Protein AF-A0A6B3N8Z5-F1 (afdb_monomer_lite)

InterPro domains:
  IPR060376 Antitoxin RelB2-4-like, C-terminal domain [PF27535] (78-101)

Radius of gyration: 24.98 Å; chains: 1; bounding box: 51×47×57 Å

Structure (mmCIF, N/CA/C/O backbone):
data_AF-A0A6B3N8Z5-F1
#
_entry.id   AF-A0A6B3N8Z5-F1
#
loop_
_atom_site.group_PDB
_atom_site.id
_atom_site.type_symbol
_atom_site.label_atom_id
_atom_site.label_alt_id
_atom_site.label_comp_id
_atom_site.label_asym_id
_atom_site.label_entity_id
_atom_site.label_seq_id
_atom_site.pdbx_PDB_ins_code
_atom_site.Cartn_x
_atom_site.Cartn_y
_atom_site.Cartn_z
_atom_site.occupancy
_atom_site.B_iso_or_equiv
_atom_site.auth_seq_id
_atom_site.auth_comp_id
_atom_site.auth_asym_id
_atom_site.auth_atom_id
_atom_site.pdbx_PDB_model_num
ATOM 1 N N . MET A 1 1 ? 32.336 -27.877 26.307 1.00 37.00 1 MET A N 1
ATOM 2 C CA . MET A 1 1 ? 32.813 -26.731 25.509 1.00 37.00 1 MET A CA 1
ATOM 3 C C . MET A 1 1 ? 32.150 -25.500 26.108 1.00 37.00 1 MET A C 1
ATOM 5 O O . MET A 1 1 ? 30.987 -25.251 25.833 1.00 37.00 1 MET A O 1
ATOM 9 N N . LEU A 1 2 ? 32.807 -24.879 27.088 1.00 40.06 2 LEU A N 1
ATOM 10 C CA . LEU A 1 2 ? 32.274 -23.735 27.831 1.00 40.06 2 LEU A CA 1
ATOM 11 C C . LEU A 1 2 ? 32.731 -22.469 27.107 1.00 40.06 2 LEU A C 1
ATOM 13 O O . LEU A 1 2 ? 33.928 -22.307 26.881 1.00 40.06 2 LEU A O 1
ATOM 17 N N . LEU A 1 3 ? 31.785 -21.619 26.710 1.00 45.34 3 LEU A N 1
ATOM 18 C CA . LEU A 1 3 ? 32.080 -20.299 26.161 1.00 45.34 3 LEU A CA 1
ATOM 19 C C . LEU A 1 3 ? 32.700 -19.460 27.282 1.00 45.34 3 LEU A C 1
ATOM 21 O O . LEU A 1 3 ? 32.009 -19.007 28.192 1.00 45.34 3 LEU A O 1
ATOM 25 N N . GLN A 1 4 ? 34.022 -19.326 27.238 1.00 47.44 4 GLN A N 1
ATOM 26 C CA . GLN A 1 4 ? 34.768 -18.370 28.040 1.00 47.44 4 GLN A CA 1
ATOM 27 C C . GLN A 1 4 ? 34.396 -16.983 27.518 1.00 47.44 4 GLN A C 1
ATOM 29 O O . GLN A 1 4 ? 34.830 -16.577 26.442 1.00 47.44 4 GLN A O 1
ATOM 34 N N . TRP A 1 5 ? 33.550 -16.275 28.256 1.00 52.81 5 TRP A N 1
ATOM 35 C CA . TRP A 1 5 ? 33.441 -14.836 28.095 1.00 52.81 5 TRP A CA 1
ATOM 36 C C . TRP A 1 5 ? 34.785 -14.276 28.549 1.00 52.81 5 TRP A C 1
ATOM 38 O O . TRP A 1 5 ? 35.119 -14.335 29.730 1.00 52.81 5 TRP A O 1
ATOM 48 N N . SER A 1 6 ? 35.616 -13.847 27.602 1.00 48.88 6 SER A N 1
ATOM 49 C CA . SER A 1 6 ? 36.833 -13.120 27.925 1.00 48.88 6 SER A CA 1
ATOM 50 C C . SER A 1 6 ? 36.418 -11.781 28.523 1.00 48.88 6 SER A C 1
ATOM 52 O O . SER A 1 6 ? 36.024 -10.865 27.800 1.00 48.88 6 SER A O 1
ATOM 54 N N . GLU A 1 7 ? 36.484 -11.682 29.848 1.00 55.12 7 GLU A N 1
ATOM 55 C CA . GLU A 1 7 ? 36.566 -10.416 30.569 1.00 55.12 7 GLU A CA 1
ATOM 56 C C . GLU A 1 7 ? 37.862 -9.711 30.158 1.00 55.12 7 GLU A C 1
ATOM 58 O O . GLU A 1 7 ? 38.890 -9.784 30.822 1.00 55.12 7 GLU A O 1
ATOM 63 N N . THR A 1 8 ? 37.827 -9.043 29.013 1.00 57.53 8 THR A N 1
ATOM 64 C CA . THR A 1 8 ? 38.785 -7.994 28.672 1.00 57.53 8 THR A CA 1
ATOM 65 C C . THR A 1 8 ? 37.985 -6.790 28.221 1.00 57.53 8 THR A C 1
ATOM 67 O O . THR A 1 8 ? 38.001 -6.402 27.055 1.00 57.53 8 THR A O 1
ATOM 70 N N . SER A 1 9 ? 37.225 -6.224 29.152 1.00 54.16 9 SER A N 1
ATOM 71 C CA . SER A 1 9 ? 36.897 -4.814 29.054 1.00 54.16 9 SER A CA 1
ATOM 72 C C . SER A 1 9 ? 37.822 -4.120 30.034 1.00 54.16 9 SER A C 1
ATOM 74 O O . SER A 1 9 ? 37.556 -4.110 31.234 1.00 54.16 9 SER A O 1
ATOM 76 N N . ASP A 1 10 ? 38.923 -3.572 29.525 1.00 60.22 10 ASP A N 1
ATOM 77 C CA . ASP A 1 10 ? 39.651 -2.521 30.225 1.00 60.22 10 ASP A CA 1
ATOM 78 C C . ASP A 1 10 ? 38.665 -1.366 30.409 1.00 60.22 10 ASP A C 1
ATOM 80 O O . ASP A 1 10 ? 38.495 -0.508 29.540 1.00 60.22 10 ASP A O 1
ATOM 84 N N . PHE A 1 11 ? 37.924 -1.395 31.515 1.00 56.75 11 PHE A N 1
ATOM 85 C CA . PHE A 1 11 ? 36.980 -0.354 31.886 1.00 56.75 11 PHE A CA 1
ATOM 86 C C . PHE A 1 11 ? 37.800 0.838 32.380 1.00 56.75 11 PHE A C 1
ATOM 88 O O . PHE A 1 11 ? 37.941 1.097 33.572 1.00 56.75 11 PHE A O 1
ATOM 95 N N . SER A 1 12 ? 38.427 1.533 31.434 1.00 64.88 12 SER A N 1
ATOM 96 C CA . SER A 1 12 ? 39.031 2.827 31.695 1.00 64.88 12 SER A CA 1
ATOM 97 C C . SER A 1 12 ? 37.895 3.792 32.043 1.00 64.88 12 SER A C 1
ATOM 99 O O . SER A 1 12 ? 36.977 3.936 31.231 1.00 64.88 12 SER A O 1
ATOM 101 N N . PRO A 1 13 ? 37.931 4.476 33.201 1.00 61.62 13 PRO A N 1
ATOM 102 C CA . PRO A 1 13 ? 36.936 5.490 33.555 1.00 61.62 13 PRO A CA 1
ATOM 103 C C . PRO A 1 13 ? 36.755 6.533 32.444 1.00 61.62 13 PRO A C 1
ATOM 105 O O . PRO A 1 13 ? 35.648 6.962 32.159 1.00 61.62 13 PRO A O 1
ATOM 108 N N . VAL A 1 14 ? 37.835 6.826 31.714 1.00 67.44 14 VAL A N 1
ATOM 109 C CA . VAL A 1 14 ? 37.840 7.734 30.561 1.00 67.44 14 VAL A CA 1
ATOM 110 C C . VAL A 1 14 ? 37.062 7.169 29.363 1.00 67.44 14 VAL A C 1
ATOM 112 O O . VAL A 1 14 ? 36.420 7.921 28.634 1.00 67.44 14 VAL A O 1
ATOM 115 N N . ALA A 1 15 ? 37.103 5.852 29.139 1.00 75.81 15 ALA A N 1
ATOM 116 C CA . ALA A 1 15 ? 36.328 5.202 28.081 1.00 75.81 15 ALA A CA 1
ATOM 117 C C . ALA A 1 15 ? 34.831 5.165 28.423 1.00 75.81 15 ALA A C 1
ATOM 119 O O . ALA A 1 15 ? 34.001 5.337 27.531 1.00 75.81 15 ALA A O 1
ATOM 120 N N . LEU A 1 16 ? 34.497 5.002 29.708 1.00 75.44 16 LEU A N 1
ATOM 121 C CA . LEU A 1 16 ? 33.123 5.105 30.192 1.00 75.44 16 LEU A CA 1
ATOM 122 C C . LEU A 1 16 ? 32.589 6.534 30.049 1.00 75.44 16 LEU A C 1
ATOM 124 O O . LEU A 1 16 ? 31.512 6.714 29.493 1.00 75.44 16 LEU A O 1
ATOM 128 N N . ASP A 1 17 ? 33.355 7.540 30.474 1.00 83.81 17 ASP A N 1
ATOM 129 C CA . ASP A 1 17 ? 32.963 8.947 30.351 1.00 83.81 17 ASP A CA 1
ATOM 130 C C . ASP A 1 17 ? 32.751 9.341 28.884 1.00 83.81 17 ASP A C 1
ATOM 132 O O . ASP A 1 17 ? 31.757 9.980 28.543 1.00 83.81 17 ASP A O 1
ATOM 136 N N . LYS A 1 18 ? 33.630 8.886 27.981 1.00 83.81 18 LYS A N 1
ATOM 137 C CA . LYS A 1 18 ? 33.469 9.094 26.536 1.00 83.81 18 LYS A CA 1
ATOM 138 C C . LYS A 1 18 ? 32.190 8.446 26.001 1.00 83.81 18 LYS A C 1
ATOM 140 O O . LYS A 1 18 ? 31.455 9.093 25.262 1.00 83.81 18 LYS A O 1
ATOM 145 N N . ALA A 1 19 ? 31.905 7.206 26.395 1.00 83.56 19 ALA A N 1
ATOM 146 C CA . ALA A 1 19 ? 30.697 6.497 25.975 1.00 83.56 19 ALA A CA 1
ATOM 147 C C . ALA A 1 19 ? 29.413 7.146 26.523 1.00 83.56 19 ALA A C 1
ATOM 149 O O . ALA A 1 19 ? 28.391 7.168 25.838 1.00 83.56 19 ALA A O 1
ATOM 150 N N . LEU A 1 20 ? 29.457 7.698 27.739 1.00 89.38 20 LEU A N 1
ATOM 151 C CA . LEU A 1 20 ? 28.340 8.439 28.327 1.00 89.38 20 LEU A CA 1
ATOM 152 C C . LEU A 1 20 ? 28.071 9.737 27.563 1.00 89.38 20 LEU A C 1
ATOM 154 O O . LEU A 1 20 ? 26.924 9.984 27.201 1.00 89.38 20 LEU A O 1
ATOM 158 N N . VAL A 1 21 ? 29.116 10.499 27.229 1.00 91.88 21 VAL A N 1
ATOM 159 C CA . VAL A 1 21 ? 28.991 11.716 26.410 1.00 91.88 21 VAL A CA 1
ATOM 160 C C . VAL A 1 21 ? 28.450 11.397 25.014 1.00 91.88 21 VAL A C 1
ATOM 162 O O . VAL A 1 21 ? 27.558 12.086 24.524 1.00 91.88 21 VAL A O 1
ATOM 165 N N . GLU A 1 22 ? 28.939 10.333 24.373 1.00 92.12 22 GLU A N 1
ATOM 166 C CA . GLU A 1 22 ? 28.441 9.888 23.064 1.00 92.12 22 GLU A CA 1
ATOM 167 C C . GLU A 1 22 ? 26.964 9.467 23.133 1.00 92.12 22 GLU A C 1
ATOM 169 O O . GLU A 1 22 ? 26.175 9.806 22.249 1.00 92.12 22 GLU A O 1
ATOM 174 N N . ARG A 1 23 ? 26.556 8.781 24.208 1.00 91.31 23 ARG A N 1
ATOM 175 C CA . ARG A 1 23 ? 25.156 8.406 24.439 1.00 91.31 23 ARG A CA 1
ATOM 176 C C . ARG A 1 23 ? 24.268 9.626 24.672 1.00 91.31 23 ARG A C 1
ATOM 178 O O . ARG A 1 23 ? 23.174 9.671 24.121 1.00 91.31 23 ARG A O 1
ATOM 185 N N . GLU A 1 24 ? 24.709 10.595 25.467 1.00 94.50 24 GLU A N 1
ATOM 186 C CA . GLU A 1 24 ? 23.961 11.836 25.709 1.00 94.50 24 GLU A CA 1
ATOM 187 C C . GLU A 1 24 ? 23.758 12.629 24.415 1.00 94.50 24 GLU A C 1
ATOM 189 O O . GLU A 1 24 ? 22.656 13.103 24.144 1.00 94.50 24 GLU A O 1
ATOM 194 N N . GLN A 1 25 ? 24.786 12.703 23.568 1.00 92.94 25 GLN A N 1
ATOM 195 C CA . GLN A 1 25 ? 24.684 13.323 22.246 1.00 92.94 25 GLN A CA 1
ATOM 196 C C . GLN A 1 25 ? 23.708 12.573 21.334 1.00 92.94 25 GLN A C 1
ATOM 198 O O . GLN A 1 25 ? 22.923 13.210 20.637 1.00 92.94 25 GLN A O 1
ATOM 203 N N . ALA A 1 26 ? 23.719 11.238 21.358 1.00 91.38 26 ALA A N 1
ATOM 204 C CA . ALA A 1 26 ? 22.789 10.428 20.578 1.00 91.38 26 ALA A CA 1
ATOM 205 C C . ALA A 1 26 ? 21.333 10.587 21.048 1.00 91.38 26 ALA A C 1
ATOM 207 O O . ALA A 1 26 ? 20.434 10.665 20.215 1.00 91.38 26 ALA A O 1
ATOM 208 N N . ILE A 1 27 ? 21.101 10.672 22.364 1.00 92.94 27 ILE A N 1
ATOM 209 C CA . ILE A 1 27 ? 19.772 10.936 22.935 1.00 92.94 27 ILE A CA 1
ATOM 210 C C . ILE A 1 27 ? 19.285 12.312 22.490 1.00 92.94 27 ILE A C 1
ATOM 212 O O . ILE A 1 27 ? 18.191 12.421 21.947 1.00 92.94 27 ILE A O 1
ATOM 216 N N . LYS A 1 28 ? 20.129 13.338 22.628 1.00 93.88 28 LYS A N 1
ATOM 217 C CA . LYS A 1 28 ? 19.783 14.697 22.214 1.00 93.88 28 LYS A CA 1
ATOM 218 C C . LYS A 1 28 ? 19.475 14.787 20.716 1.00 93.88 28 LYS A C 1
ATOM 220 O O . LYS A 1 28 ? 18.492 15.403 20.327 1.00 93.88 28 LYS A O 1
ATOM 225 N N . ALA A 1 29 ? 20.279 14.137 19.876 1.00 90.75 29 ALA A N 1
ATOM 226 C CA . ALA A 1 29 ? 20.026 14.083 18.439 1.00 90.75 29 ALA A CA 1
ATOM 227 C C . ALA A 1 29 ? 18.700 13.374 18.113 1.00 90.75 29 ALA A C 1
ATOM 229 O O . ALA A 1 29 ? 18.008 13.764 17.179 1.00 90.75 29 ALA A O 1
ATOM 230 N N . HIS A 1 30 ? 18.329 12.344 18.877 1.00 87.38 30 HIS A N 1
ATOM 231 C CA . HIS A 1 30 ? 17.048 11.662 18.711 1.00 87.38 30 HIS A CA 1
ATOM 232 C C . HIS A 1 30 ? 15.861 12.550 19.108 1.00 87.38 30 HIS A C 1
ATOM 234 O O . HIS A 1 30 ? 14.876 12.590 18.378 1.00 87.38 30 HIS A O 1
ATOM 240 N N . GLU A 1 31 ? 15.968 13.289 20.214 1.00 89.44 31 GLU A N 1
ATOM 241 C CA . GLU A 1 31 ? 14.952 14.261 20.644 1.00 89.44 31 GLU A CA 1
ATOM 242 C C . GLU A 1 31 ? 14.759 15.370 19.598 1.00 89.44 31 GLU A C 1
ATOM 244 O O . GLU A 1 31 ? 13.631 15.628 19.189 1.00 89.44 31 GLU A O 1
ATOM 249 N N . GLU A 1 32 ? 15.847 15.937 19.065 1.00 86.88 32 GLU A N 1
ATOM 250 C CA . GLU A 1 32 ? 15.789 16.939 17.986 1.00 86.88 32 GLU A CA 1
ATOM 251 C C . GLU A 1 32 ? 15.135 16.383 16.702 1.00 86.88 32 GLU A C 1
ATOM 253 O O . GLU A 1 32 ? 14.415 17.098 16.001 1.00 86.88 32 GLU A O 1
ATOM 258 N N . ILE A 1 33 ? 15.341 15.097 16.390 1.00 83.94 33 ILE A N 1
ATOM 259 C CA . ILE A 1 33 ? 14.655 14.425 15.275 1.00 83.94 33 ILE A CA 1
ATOM 260 C C . ILE A 1 33 ? 13.155 14.292 15.556 1.00 83.94 33 ILE A C 1
ATOM 262 O O . ILE A 1 33 ? 12.360 14.550 14.655 1.00 83.94 33 ILE A O 1
ATOM 266 N N . LEU A 1 34 ? 12.756 13.904 16.769 1.00 80.44 34 LEU A N 1
ATOM 267 C CA . LEU A 1 34 ? 11.344 13.761 17.133 1.00 80.44 34 LEU A CA 1
ATOM 268 C C . LEU A 1 34 ? 10.610 15.108 17.086 1.00 80.44 34 LEU A C 1
ATOM 270 O O . LEU A 1 34 ? 9.561 15.193 16.458 1.00 80.44 34 LEU A O 1
ATOM 274 N N . GLU A 1 35 ? 11.195 16.173 17.634 1.00 78.06 35 GLU A N 1
ATOM 275 C CA . GLU A 1 35 ? 10.620 17.528 17.565 1.00 78.06 35 GLU A CA 1
ATOM 276 C C . GLU A 1 35 ? 10.520 18.044 16.116 1.00 78.06 35 GLU A C 1
ATOM 278 O O . GLU A 1 35 ? 9.555 18.712 15.729 1.00 78.06 35 GLU A O 1
ATOM 283 N N . SER A 1 36 ? 11.497 17.707 15.270 1.00 69.88 36 SER A N 1
ATOM 284 C CA . SER A 1 36 ? 11.447 17.996 13.833 1.00 69.88 36 SER A CA 1
ATOM 285 C C . SER A 1 36 ? 10.328 17.218 13.131 1.00 69.88 36 SER A C 1
ATOM 287 O O . SER A 1 36 ? 9.623 17.783 12.304 1.00 69.88 36 SER A O 1
ATOM 289 N N . LEU A 1 37 ? 10.104 15.949 13.480 1.00 65.25 37 LEU A N 1
ATOM 290 C CA . LEU A 1 37 ? 9.016 15.134 12.923 1.00 65.25 37 LEU A CA 1
ATOM 291 C C . LEU A 1 37 ? 7.628 15.588 13.394 1.00 65.25 37 LEU A C 1
ATOM 293 O O . LEU A 1 37 ? 6.663 15.440 12.651 1.00 65.25 37 LEU A O 1
ATOM 297 N N . GLU A 1 38 ? 7.522 16.144 14.601 1.00 63.50 38 GLU A N 1
ATOM 298 C CA . GLU A 1 38 ? 6.284 16.741 15.117 1.00 63.50 38 GLU A CA 1
ATOM 299 C C . GLU A 1 38 ? 5.978 18.110 14.485 1.00 63.50 38 GLU A C 1
ATOM 301 O O . GLU A 1 38 ? 4.815 18.511 14.409 1.00 63.50 38 GLU A O 1
ATOM 306 N N . SER A 1 39 ? 7.009 18.835 14.032 1.00 57.44 39 SER A N 1
ATOM 307 C CA . SER A 1 39 ? 6.883 20.161 13.405 1.00 57.44 39 SER A CA 1
ATOM 308 C C . SER A 1 39 ? 6.877 20.141 11.873 1.00 57.44 39 SER A C 1
ATOM 310 O O . SER A 1 39 ? 6.361 21.075 11.253 1.00 57.44 39 SER A O 1
ATOM 312 N N . GLN A 1 40 ? 7.404 19.087 11.247 1.00 55.28 40 GLN A N 1
ATOM 313 C CA . GLN A 1 40 ? 7.075 18.726 9.872 1.00 55.28 40 GLN A CA 1
ATOM 314 C C . GLN A 1 40 ? 5.590 18.374 9.840 1.00 55.28 40 GLN A C 1
ATOM 316 O O . GLN A 1 40 ? 5.124 17.650 10.712 1.00 55.28 40 GLN A O 1
ATOM 321 N N . GLU A 1 41 ? 4.843 18.929 8.877 1.00 55.09 41 GLU A N 1
ATOM 322 C CA . GLU A 1 41 ? 3.424 18.627 8.659 1.00 55.09 41 GLU A CA 1
ATOM 323 C C . GLU A 1 41 ? 3.155 17.151 8.961 1.00 55.09 41 GLU A C 1
ATOM 325 O O . GLU A 1 41 ? 3.704 16.284 8.278 1.00 55.09 41 GLU A O 1
ATOM 330 N N . ALA A 1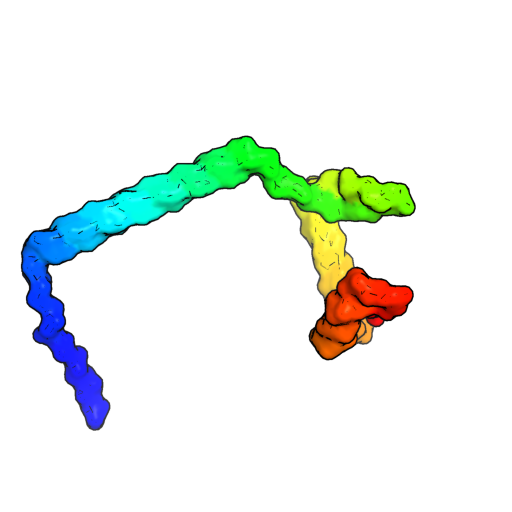 42 ? 2.393 16.894 10.034 1.00 59.19 42 ALA A N 1
ATOM 331 C CA . ALA A 1 42 ? 2.081 15.556 10.518 1.00 59.19 42 ALA A CA 1
ATOM 332 C C . ALA A 1 42 ? 1.842 14.643 9.321 1.00 59.19 42 ALA A C 1
ATOM 334 O O . ALA A 1 42 ? 1.010 15.000 8.487 1.00 59.19 42 ALA A O 1
ATOM 335 N N . LEU A 1 43 ? 2.598 13.541 9.208 1.00 58.03 43 LEU A N 1
ATOM 336 C CA . LEU A 1 43 ? 2.496 12.593 8.096 1.00 58.03 43 LEU A CA 1
ATOM 337 C C . LEU A 1 43 ? 1.014 12.365 7.771 1.00 58.03 43 LEU A C 1
ATOM 339 O O . LEU A 1 43 ? 0.309 11.684 8.515 1.00 58.03 43 LEU A O 1
ATOM 343 N N . GLN A 1 44 ? 0.524 13.010 6.708 1.00 66.19 44 GLN A N 1
ATOM 344 C CA . GLN A 1 44 ? -0.885 12.936 6.358 1.00 66.19 44 GLN A CA 1
ATOM 345 C C . GLN A 1 44 ? -1.088 11.598 5.673 1.00 66.19 44 GLN A C 1
ATOM 347 O O . GLN A 1 44 ? -0.572 11.356 4.583 1.00 66.19 44 GLN A O 1
ATOM 352 N N . TYR A 1 45 ? -1.820 10.717 6.339 1.00 74.38 45 TYR A N 1
ATOM 353 C CA . TYR A 1 45 ? -2.324 9.494 5.739 1.00 74.38 45 TYR A CA 1
ATOM 354 C C . TYR A 1 45 ? -3.596 9.820 4.969 1.00 74.38 45 TYR A C 1
ATOM 356 O O . TYR A 1 45 ? -4.339 10.724 5.343 1.00 74.38 45 TYR A O 1
ATOM 364 N N . GLY A 1 46 ? -3.836 9.118 3.869 1.00 85.38 46 GLY A N 1
ATOM 365 C CA . GLY A 1 46 ? -4.906 9.482 2.959 1.00 85.38 46 GLY A CA 1
ATOM 366 C C . GLY A 1 46 ? -5.008 8.556 1.763 1.00 85.38 46 GLY A C 1
ATOM 367 O O . GLY A 1 46 ? -4.235 7.606 1.621 1.00 85.38 46 GLY A O 1
ATOM 368 N N . GLU A 1 47 ? -5.961 8.849 0.891 1.00 88.50 47 GLU A N 1
ATOM 369 C CA . GLU A 1 47 ? -6.181 8.115 -0.350 1.00 88.50 47 GLU A CA 1
ATOM 370 C C . GLU A 1 47 ? -6.256 9.045 -1.557 1.00 88.50 47 GLU A C 1
ATOM 372 O O . GLU A 1 47 ? -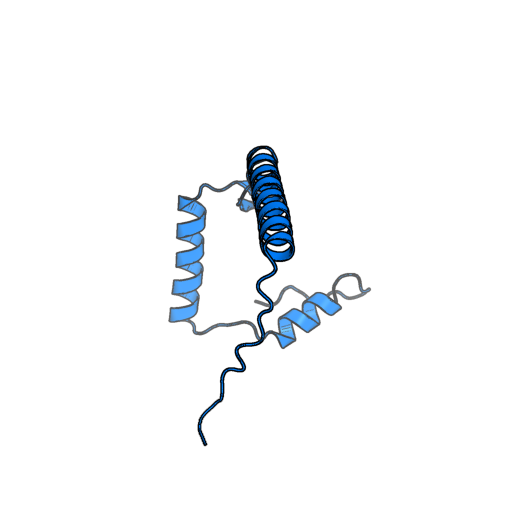6.512 10.241 -1.432 1.00 88.50 47 GLU A O 1
ATOM 377 N N . PHE A 1 48 ? -6.039 8.494 -2.749 1.00 86.62 48 PHE A N 1
ATOM 378 C CA . PHE A 1 48 ? -6.302 9.222 -3.981 1.00 86.62 48 PHE A CA 1
ATOM 379 C C . PHE A 1 48 ? -7.777 9.091 -4.344 1.00 86.62 48 PHE A C 1
ATOM 381 O O . PHE A 1 48 ? -8.295 7.981 -4.453 1.00 86.62 48 PHE A O 1
ATOM 388 N N . ASN A 1 49 ? -8.447 10.222 -4.555 1.00 88.25 49 ASN A N 1
ATOM 389 C CA . ASN A 1 49 ? -9.796 10.218 -5.113 1.00 88.25 49 ASN A CA 1
ATOM 390 C C . ASN A 1 49 ? -9.785 9.932 -6.626 1.00 88.25 49 ASN A C 1
ATOM 392 O O . ASN A 1 49 ? -8.728 9.852 -7.252 1.00 88.25 49 ASN A O 1
ATOM 396 N N . ASP A 1 50 ? -10.970 9.852 -7.235 1.00 90.44 50 ASP A N 1
ATOM 397 C CA . ASP A 1 50 ? -11.138 9.595 -8.677 1.00 90.44 50 ASP A CA 1
ATOM 398 C C . ASP A 1 50 ? -10.424 10.620 -9.578 1.00 90.44 50 ASP A C 1
ATOM 400 O O . ASP A 1 50 ? -10.083 10.332 -10.723 1.00 90.44 50 ASP A O 1
ATOM 404 N N . ASN A 1 51 ? -10.166 11.818 -9.051 1.00 92.75 51 ASN A N 1
ATOM 405 C CA . ASN A 1 51 ? -9.441 12.888 -9.733 1.00 92.75 51 ASN A CA 1
ATOM 406 C C . ASN A 1 51 ? -7.930 12.870 -9.423 1.00 92.75 51 ASN A C 1
ATOM 408 O O . ASN A 1 51 ? -7.248 13.856 -9.700 1.00 92.75 51 ASN A O 1
ATOM 412 N N . LEU A 1 52 ? -7.418 11.789 -8.824 1.00 84.88 52 LEU A N 1
ATOM 413 C CA . LEU A 1 52 ? -6.024 11.596 -8.406 1.00 84.88 52 LEU A CA 1
ATOM 414 C C . LEU A 1 52 ? -5.510 12.654 -7.421 1.00 84.88 52 LEU A C 1
ATOM 416 O O . LEU A 1 52 ? -4.305 12.879 -7.313 1.00 84.88 52 LEU A O 1
ATOM 420 N N . ASN A 1 53 ? -6.410 13.295 -6.675 1.00 88.44 53 ASN A N 1
ATOM 421 C CA . ASN A 1 53 ? -6.012 14.187 -5.595 1.00 88.44 53 ASN A CA 1
ATOM 422 C C . ASN A 1 53 ? -5.875 13.388 -4.311 1.00 88.44 53 ASN A C 1
ATOM 424 O O . ASN A 1 53 ? -6.742 12.573 -3.995 1.00 88.44 53 ASN A O 1
ATOM 428 N N . PHE A 1 54 ? -4.808 13.667 -3.570 1.00 86.88 54 PHE A N 1
ATOM 429 C CA . PHE A 1 54 ? -4.625 13.119 -2.240 1.00 86.88 54 PHE A CA 1
ATOM 430 C C . PHE A 1 54 ? -5.645 13.738 -1.279 1.00 86.88 54 PHE A C 1
ATOM 432 O O . PHE A 1 54 ? -5.737 14.962 -1.164 1.00 86.88 54 PHE A O 1
ATOM 439 N N . VAL A 1 55 ? -6.423 12.890 -0.616 1.00 91.00 55 VAL A N 1
ATOM 440 C CA . VAL A 1 55 ? -7.427 13.259 0.380 1.00 91.00 55 VAL A CA 1
ATOM 441 C C . VAL A 1 55 ? -6.984 12.669 1.714 1.00 91.00 55 VAL A C 1
ATOM 443 O O . VAL A 1 55 ? -6.892 11.445 1.815 1.00 91.00 55 VAL A O 1
ATOM 446 N N . PRO A 1 56 ? -6.691 13.502 2.728 1.00 89.81 56 PRO A N 1
ATOM 447 C CA . PRO A 1 56 ? -6.303 13.003 4.034 1.00 89.81 56 PRO A CA 1
ATOM 448 C C . PRO A 1 56 ? -7.462 12.240 4.681 1.00 89.81 56 PRO A C 1
ATOM 450 O O . PRO A 1 56 ? -8.625 12.616 4.535 1.00 89.81 56 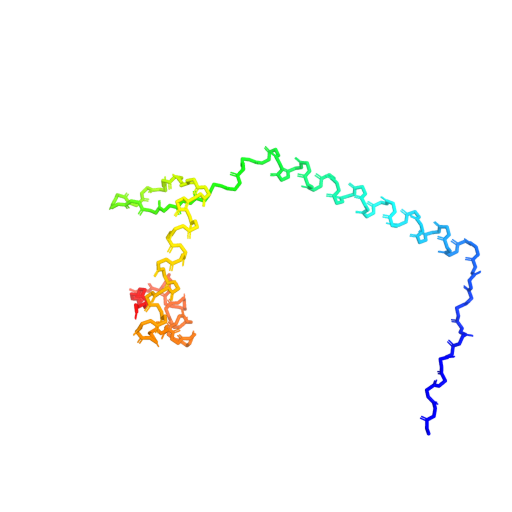PRO A O 1
ATOM 453 N N . LEU A 1 57 ? -7.120 11.181 5.403 1.00 89.19 57 LEU A N 1
ATOM 454 C CA . LEU A 1 57 ? -8.033 10.339 6.165 1.00 89.19 57 LEU A CA 1
ATOM 455 C C . LEU A 1 57 ? -7.708 10.453 7.653 1.00 89.19 57 LEU A C 1
ATOM 457 O O . LEU A 1 57 ? -6.555 10.684 8.032 1.00 89.19 57 LEU A O 1
ATOM 461 N N . THR A 1 58 ? -8.713 10.262 8.505 1.00 88.75 58 THR A N 1
ATOM 462 C CA . THR A 1 58 ? -8.467 10.122 9.944 1.00 88.75 58 THR A CA 1
ATOM 463 C C . THR A 1 58 ? -7.793 8.785 10.252 1.00 8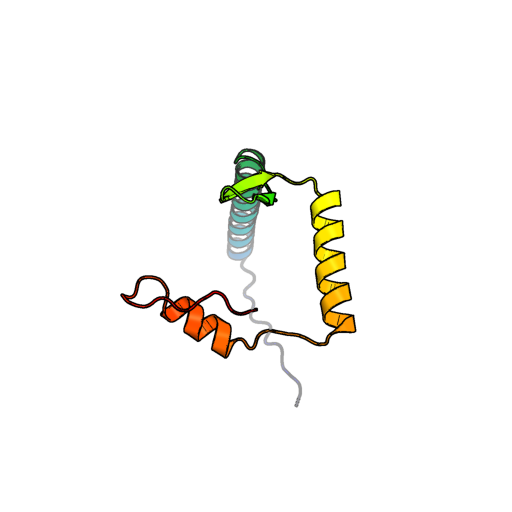8.75 58 THR A C 1
ATOM 465 O O . THR A 1 58 ? -7.788 7.850 9.445 1.00 88.75 58 THR A O 1
ATOM 468 N N . GLU A 1 59 ? -7.226 8.672 11.452 1.00 86.62 59 GLU A N 1
ATOM 469 C CA . GLU A 1 59 ? -6.631 7.421 11.920 1.00 86.62 59 GLU A CA 1
ATOM 470 C C . GLU A 1 59 ? -7.662 6.279 11.944 1.00 86.62 59 GLU A C 1
ATOM 472 O O . GLU A 1 59 ? -7.367 5.159 11.519 1.00 86.62 59 GLU A O 1
ATOM 477 N N . GLU A 1 60 ? -8.901 6.563 12.355 1.00 90.88 60 GLU A N 1
ATOM 478 C CA . GLU A 1 60 ? -9.990 5.585 12.366 1.00 90.88 60 GLU A CA 1
ATOM 479 C C . GLU A 1 60 ? -10.357 5.113 10.956 1.00 90.88 60 GLU A C 1
ATOM 481 O O . GLU A 1 60 ? -10.565 3.915 10.745 1.00 90.88 60 GLU A O 1
ATOM 486 N N . GLU A 1 61 ? -10.414 6.023 9.983 1.00 91.06 61 GLU A N 1
ATOM 487 C CA . GLU A 1 61 ? -10.707 5.693 8.583 1.00 91.06 61 GLU A CA 1
ATOM 488 C C . GLU A 1 61 ? -9.596 4.827 7.972 1.00 91.06 61 GLU A C 1
ATOM 490 O O . GLU A 1 61 ? -9.872 3.816 7.315 1.00 91.06 61 GLU A O 1
ATOM 495 N N . MET A 1 62 ? -8.334 5.159 8.254 1.00 89.62 62 MET A N 1
ATOM 496 C CA . MET A 1 62 ? -7.174 4.356 7.858 1.00 89.62 62 MET A CA 1
ATOM 497 C C . MET A 1 62 ? -7.199 2.956 8.478 1.00 89.62 62 MET A C 1
ATOM 499 O O . MET A 1 62 ? -6.950 1.960 7.786 1.00 89.62 62 MET A O 1
ATOM 503 N N . ALA A 1 63 ? -7.527 2.856 9.768 1.00 90.88 63 ALA A N 1
ATOM 504 C CA . ALA A 1 63 ? -7.637 1.581 10.466 1.00 90.88 63 ALA A CA 1
ATOM 505 C C . ALA A 1 63 ? -8.756 0.713 9.871 1.00 90.88 63 ALA A C 1
ATOM 507 O O . ALA A 1 63 ? -8.554 -0.480 9.626 1.00 90.88 63 ALA A O 1
ATOM 508 N N . GLN A 1 64 ? -9.917 1.302 9.578 1.00 94.31 64 GLN A N 1
ATOM 509 C CA . GLN A 1 64 ? -11.034 0.588 8.958 1.00 94.31 64 GLN A CA 1
ATOM 510 C C . GLN A 1 64 ? -10.671 0.041 7.575 1.00 94.31 64 GLN A C 1
ATOM 512 O O . GLN A 1 64 ? -10.861 -1.155 7.338 1.00 94.31 64 GLN A O 1
ATOM 517 N N . LYS A 1 65 ? -10.075 0.863 6.702 1.00 89.44 65 LYS A N 1
ATOM 518 C CA . LYS A 1 65 ? -9.627 0.427 5.368 1.00 89.44 65 LYS A CA 1
ATOM 519 C C . LYS A 1 65 ? -8.574 -0.677 5.450 1.00 89.44 65 LYS A C 1
ATOM 521 O O . LYS A 1 65 ? -8.660 -1.672 4.733 1.00 89.44 65 LYS A O 1
ATOM 526 N N . SER A 1 66 ? -7.619 -0.554 6.370 1.00 90.00 66 SER A N 1
ATOM 527 C CA . SER A 1 66 ? -6.594 -1.584 6.587 1.00 90.00 66 SER A CA 1
ATOM 528 C C . SER A 1 66 ? -7.216 -2.925 6.988 1.00 90.00 66 SER A C 1
ATOM 530 O O . SER A 1 66 ? -6.855 -3.973 6.450 1.00 90.00 66 SER A O 1
ATOM 532 N N . LEU A 1 67 ? -8.208 -2.903 7.883 1.00 95.19 67 LEU A N 1
ATOM 533 C CA . LEU A 1 67 ? -8.935 -4.107 8.288 1.00 95.19 67 LEU A CA 1
ATOM 534 C C . LEU A 1 67 ? -9.761 -4.713 7.148 1.00 95.19 67 LEU A C 1
ATOM 536 O O . LEU A 1 67 ? -9.899 -5.934 7.088 1.00 95.19 67 LEU A O 1
ATOM 540 N N . GLU A 1 68 ? -10.322 -3.900 6.254 1.00 92.19 68 GLU A N 1
ATOM 541 C CA . GLU A 1 68 ? -11.035 -4.395 5.071 1.00 92.19 68 GLU A CA 1
ATOM 542 C C . GLU A 1 68 ? -10.105 -5.131 4.108 1.00 92.19 68 GLU A C 1
ATOM 544 O O . GLU A 1 68 ? -10.455 -6.219 3.644 1.00 92.19 68 GLU A O 1
ATOM 549 N N . VAL A 1 69 ? -8.907 -4.595 3.863 1.00 89.12 69 VAL A N 1
ATOM 550 C CA . VAL A 1 69 ? -7.888 -5.250 3.029 1.00 89.12 69 VAL A CA 1
ATOM 551 C C . VAL A 1 69 ? -7.486 -6.599 3.626 1.00 89.12 69 VAL A C 1
ATOM 553 O O . VAL A 1 69 ? -7.477 -7.600 2.908 1.00 89.12 69 VAL A O 1
ATOM 556 N N . ILE A 1 70 ? -7.231 -6.654 4.938 1.00 92.50 70 ILE A N 1
ATOM 557 C CA . ILE A 1 70 ? -6.881 -7.900 5.639 1.00 92.50 70 ILE A CA 1
ATOM 558 C C . ILE A 1 70 ? -8.019 -8.919 5.536 1.00 92.50 70 ILE A C 1
ATOM 560 O O . ILE A 1 70 ? -7.788 -10.048 5.109 1.00 92.50 70 ILE A O 1
ATOM 564 N N . ARG A 1 71 ? -9.262 -8.521 5.838 1.00 94.62 71 ARG A N 1
ATOM 565 C CA . ARG A 1 71 ? -10.431 -9.412 5.731 1.00 94.62 71 ARG A CA 1
ATOM 566 C C . ARG A 1 71 ? -10.638 -9.922 4.307 1.00 94.62 71 ARG A C 1
ATOM 568 O O . ARG A 1 71 ? -11.029 -11.072 4.106 1.00 94.62 71 ARG A O 1
ATOM 575 N N . ASN A 1 72 ? -10.400 -9.080 3.304 1.00 90.94 72 ASN A N 1
ATOM 576 C CA . ASN A 1 72 ? -10.491 -9.502 1.914 1.00 90.94 72 ASN A CA 1
ATOM 577 C C . ASN A 1 72 ? -9.394 -10.513 1.560 1.00 90.94 72 ASN A C 1
ATOM 579 O O . ASN A 1 72 ? -9.696 -11.513 0.907 1.00 90.94 72 ASN A O 1
ATOM 583 N N . TYR A 1 73 ? -8.160 -10.289 2.015 1.00 89.44 73 TYR A N 1
ATOM 584 C CA . TYR A 1 73 ? -7.068 -11.246 1.858 1.00 89.44 73 TYR A CA 1
ATOM 585 C C . TYR A 1 73 ? -7.393 -12.586 2.527 1.00 89.44 73 TYR A C 1
ATOM 587 O O . TYR A 1 73 ? -7.334 -13.611 1.863 1.00 89.44 73 TYR A O 1
ATOM 595 N N . GLU A 1 74 ? -7.841 -12.593 3.782 1.00 93.25 74 GLU A N 1
ATOM 596 C CA . GLU A 1 74 ? -8.230 -13.820 4.495 1.00 93.25 74 GLU A CA 1
ATOM 597 C C . GLU A 1 74 ? -9.336 -14.604 3.772 1.00 93.25 74 GLU A C 1
ATOM 599 O O . GLU A 1 74 ? -9.343 -15.832 3.777 1.00 93.25 74 GLU A O 1
ATOM 604 N N . ARG A 1 75 ? -10.275 -13.904 3.124 1.00 92.88 75 ARG A N 1
ATOM 605 C CA . ARG A 1 75 ? -11.378 -14.528 2.380 1.00 92.88 75 ARG A CA 1
ATOM 606 C C . ARG A 1 75 ? -10.953 -15.085 1.022 1.00 92.88 75 ARG A C 1
ATOM 608 O O . ARG A 1 75 ? -11.534 -16.063 0.560 1.00 92.88 75 ARG A O 1
ATOM 615 N N . THR A 1 76 ? -10.053 -14.395 0.329 1.00 90.50 76 THR A N 1
ATOM 616 C CA . THR A 1 76 ? -9.713 -14.684 -1.075 1.00 90.50 76 THR A CA 1
ATOM 617 C C . THR A 1 76 ? -8.394 -15.425 -1.233 1.00 90.50 76 THR A C 1
ATOM 619 O O . THR A 1 76 ? -8.151 -15.971 -2.305 1.00 90.50 76 THR A O 1
ATOM 622 N N . GLU A 1 77 ? -7.549 -15.396 -0.200 1.00 89.06 77 GLU A N 1
ATOM 623 C CA . GLU A 1 77 ? -6.130 -15.773 -0.220 1.00 89.06 77 GLU A CA 1
ATOM 624 C C . GLU A 1 77 ? -5.364 -15.142 -1.397 1.00 89.06 77 GLU A C 1
ATOM 626 O O . GLU A 1 77 ? -4.334 -15.642 -1.854 1.00 89.06 77 GLU A O 1
ATOM 631 N N . HIS A 1 78 ? -5.877 -14.021 -1.911 1.00 84.38 78 HIS A N 1
ATOM 632 C CA . HIS A 1 78 ? -5.352 -13.369 -3.097 1.00 84.38 78 HIS A CA 1
ATOM 633 C C . HIS A 1 78 ? -4.233 -12.415 -2.698 1.00 84.38 78 HIS A C 1
ATOM 635 O O . H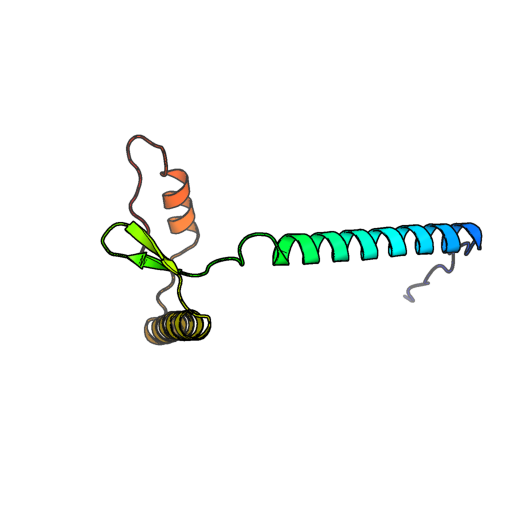IS A 1 78 ? -4.476 -11.332 -2.165 1.00 84.38 78 HIS A O 1
ATOM 641 N N . ALA A 1 79 ? -2.997 -12.830 -2.960 1.00 87.06 79 ALA A N 1
ATOM 642 C CA . ALA A 1 79 ? -1.811 -11.994 -2.851 1.00 87.06 79 ALA A CA 1
ATOM 643 C C . ALA A 1 79 ? -1.146 -11.835 -4.216 1.00 87.06 79 ALA A C 1
ATOM 645 O O . ALA A 1 79 ? -1.060 -12.775 -5.011 1.00 87.06 79 ALA A O 1
ATOM 646 N N . ILE A 1 80 ? -0.602 -10.647 -4.458 1.00 89.06 80 ILE A N 1
ATOM 647 C CA . ILE A 1 80 ? 0.197 -10.379 -5.648 1.00 89.06 80 ILE A CA 1
ATOM 648 C C . ILE A 1 80 ? 1.623 -10.897 -5.401 1.00 89.06 80 ILE A C 1
ATOM 650 O O . ILE A 1 80 ? 2.277 -10.465 -4.448 1.00 89.06 80 ILE A O 1
ATOM 654 N N . PRO A 1 81 ? 2.164 -11.782 -6.259 1.00 92.44 81 PRO A N 1
ATOM 655 C CA . PRO A 1 81 ? 3.543 -12.235 -6.130 1.00 92.44 81 PRO A CA 1
ATOM 656 C C . PRO A 1 81 ? 4.537 -11.075 -6.256 1.00 92.44 81 PRO A C 1
ATOM 658 O O . PRO A 1 81 ? 4.460 -10.292 -7.204 1.00 92.44 81 PRO A O 1
ATOM 661 N N . HIS A 1 82 ? 5.548 -11.025 -5.382 1.00 93.94 82 HIS A N 1
ATOM 662 C CA . HIS A 1 82 ? 6.596 -9.995 -5.430 1.00 93.94 82 HIS A CA 1
ATOM 663 C C . HIS A 1 82 ? 7.299 -9.884 -6.791 1.00 93.94 82 HIS A C 1
ATOM 665 O O . HIS A 1 82 ? 7.734 -8.799 -7.164 1.00 93.94 82 HIS A O 1
ATOM 671 N N . ALA A 1 83 ? 7.394 -10.981 -7.550 1.00 95.31 83 ALA A N 1
ATOM 672 C CA . ALA A 1 83 ? 7.943 -10.961 -8.904 1.00 95.31 83 ALA A CA 1
ATOM 673 C C . ALA A 1 83 ? 7.120 -10.075 -9.856 1.00 95.31 83 ALA A C 1
ATOM 675 O O . ALA A 1 83 ? 7.698 -9.263 -10.567 1.00 95.31 83 ALA A O 1
ATOM 676 N N . LYS A 1 84 ? 5.782 -10.146 -9.799 1.00 94.56 84 LYS A N 1
ATOM 677 C CA . LYS A 1 84 ? 4.907 -9.286 -10.611 1.00 94.56 84 LYS A CA 1
ATOM 678 C C . LYS A 1 84 ? 5.015 -7.818 -10.212 1.00 94.56 84 LYS A C 1
ATOM 680 O O . LYS A 1 84 ? 5.014 -6.947 -11.071 1.00 94.56 84 LYS A O 1
ATOM 685 N N . VAL A 1 85 ? 5.132 -7.548 -8.910 1.00 95.00 85 VAL A N 1
ATOM 686 C CA . VAL A 1 85 ? 5.359 -6.183 -8.408 1.00 95.00 85 VAL A CA 1
ATOM 687 C C . VAL A 1 85 ? 6.695 -5.644 -8.916 1.00 95.00 85 VAL A C 1
ATOM 689 O O . VAL A 1 85 ? 6.767 -4.497 -9.340 1.00 95.00 85 VAL A O 1
ATOM 692 N N . ARG A 1 86 ? 7.744 -6.474 -8.926 1.00 95.69 86 ARG A N 1
ATOM 693 C CA . ARG A 1 86 ? 9.056 -6.100 -9.462 1.00 95.69 86 ARG A CA 1
ATOM 694 C C . ARG A 1 86 ? 8.994 -5.785 -10.953 1.00 95.69 86 ARG A C 1
ATOM 696 O O . ARG A 1 86 ? 9.451 -4.720 -11.340 1.00 95.69 86 ARG A O 1
ATOM 703 N N . GLU A 1 87 ? 8.418 -6.675 -11.756 1.00 95.94 87 GLU A N 1
ATOM 704 C CA . GLU A 1 87 ? 8.257 -6.463 -13.202 1.00 95.94 87 GLU A CA 1
ATOM 705 C C . GLU A 1 87 ? 7.500 -5.162 -13.490 1.00 95.94 87 GLU A C 1
ATOM 707 O O . GLU A 1 87 ? 7.901 -4.376 -14.346 1.00 95.94 87 GLU A O 1
ATOM 712 N N . TRP A 1 88 ? 6.437 -4.897 -12.726 1.00 97.00 88 TRP A N 1
ATOM 713 C CA . TRP A 1 88 ? 5.711 -3.637 -12.805 1.00 97.00 88 TRP A CA 1
ATOM 714 C C . TRP A 1 88 ? 6.608 -2.436 -12.488 1.00 97.00 88 TRP A C 1
ATOM 716 O O . TRP A 1 88 ? 6.691 -1.532 -13.315 1.00 97.00 88 TRP A O 1
ATOM 726 N N . ILE A 1 89 ? 7.330 -2.442 -11.363 1.00 96.31 89 ILE A N 1
ATOM 727 C CA . ILE A 1 89 ? 8.245 -1.352 -10.981 1.00 96.31 89 ILE A CA 1
ATOM 728 C C . ILE A 1 89 ? 9.317 -1.118 -12.051 1.00 96.31 89 ILE A C 1
ATOM 730 O O . ILE A 1 89 ? 9.575 0.025 -12.414 1.00 96.31 89 ILE A O 1
ATOM 734 N N . GLU A 1 90 ? 9.919 -2.184 -12.578 1.00 96.25 90 GLU A N 1
ATOM 735 C CA . GLU A 1 90 ? 10.961 -2.106 -13.611 1.00 96.25 90 GLU A CA 1
ATOM 736 C C . GLU A 1 90 ? 10.435 -1.547 -14.940 1.00 96.25 90 GLU A C 1
ATOM 738 O O . GLU A 1 90 ? 11.192 -0.951 -15.704 1.00 96.25 90 GLU A O 1
ATOM 743 N N . SER A 1 91 ? 9.138 -1.702 -15.214 1.00 96.44 91 SER A N 1
ATOM 744 C CA . SER A 1 91 ? 8.506 -1.137 -16.408 1.00 96.44 91 SER A CA 1
ATOM 745 C C . SER A 1 91 ? 8.186 0.358 -16.292 1.00 96.44 91 SER A C 1
ATOM 747 O O . SER A 1 91 ? 7.975 1.020 -17.315 1.00 96.44 91 SER A O 1
ATOM 749 N N . LEU A 1 92 ? 8.137 0.910 -15.073 1.00 94.94 92 LEU A N 1
ATOM 750 C CA . LEU A 1 92 ? 7.817 2.320 -14.859 1.00 94.94 92 LEU A CA 1
ATOM 751 C C . LEU A 1 92 ? 8.903 3.207 -15.484 1.00 94.94 92 LEU A C 1
ATOM 753 O O . LEU A 1 92 ? 10.092 3.026 -15.244 1.00 94.94 92 LEU A O 1
ATOM 757 N N . GLY A 1 93 ? 8.491 4.187 -16.292 1.00 88.81 93 GLY A N 1
ATOM 758 C CA . GLY A 1 93 ? 9.413 5.096 -16.987 1.00 88.81 93 GLY A CA 1
ATOM 759 C C . GLY A 1 93 ? 10.014 4.544 -18.286 1.00 88.81 93 GLY A C 1
ATOM 760 O O . GLY A 1 93 ? 10.852 5.211 -18.888 1.00 88.81 93 GLY A O 1
ATOM 761 N N . THR A 1 94 ? 9.584 3.362 -18.736 1.00 94.50 94 THR A N 1
ATOM 762 C CA . THR A 1 94 ? 9.894 2.839 -20.077 1.00 94.50 94 THR A CA 1
ATOM 763 C C . THR A 1 94 ? 8.839 3.270 -21.103 1.00 94.50 94 THR A C 1
ATOM 765 O O . THR A 1 94 ? 7.773 3.763 -20.735 1.00 94.50 94 THR A O 1
ATOM 768 N N . ASP A 1 95 ? 9.102 3.042 -22.395 1.00 94.62 95 ASP A N 1
ATOM 769 C CA . ASP A 1 95 ? 8.144 3.331 -23.477 1.00 94.62 95 ASP A CA 1
ATOM 770 C C . ASP A 1 95 ? 6.846 2.505 -23.377 1.00 94.62 95 ASP A C 1
ATOM 772 O O . ASP A 1 95 ? 5.834 2.875 -23.968 1.00 94.62 95 ASP A O 1
ATOM 776 N N . ASN A 1 96 ? 6.861 1.392 -22.632 1.00 92.31 96 ASN A N 1
ATOM 777 C CA . ASN A 1 96 ? 5.709 0.518 -22.414 1.00 92.31 96 ASN A CA 1
ATOM 778 C C . ASN A 1 96 ? 5.599 0.125 -20.929 1.00 92.31 96 ASN A C 1
ATOM 780 O O . ASN A 1 96 ? 5.969 -0.995 -20.563 1.00 92.31 96 ASN A O 1
ATOM 784 N N . PRO A 1 97 ? 5.086 1.014 -20.063 1.00 93.44 97 PRO A N 1
ATOM 785 C CA . PRO A 1 97 ? 4.861 0.680 -18.665 1.00 93.44 97 PRO A CA 1
ATOM 786 C C . PRO A 1 97 ? 3.765 -0.385 -18.533 1.00 93.44 97 PRO A C 1
ATOM 788 O O . PRO A 1 97 ? 2.721 -0.323 -19.187 1.00 93.44 97 PRO A O 1
ATOM 791 N N . LEU A 1 98 ? 3.996 -1.363 -17.663 1.00 95.19 98 LEU A N 1
ATOM 792 C CA . LEU A 1 98 ? 3.011 -2.374 -17.298 1.00 95.19 98 LEU A CA 1
ATOM 793 C C . LEU A 1 98 ? 1.955 -1.763 -16.360 1.00 95.19 98 LEU A C 1
ATOM 795 O O . LEU A 1 98 ? 2.255 -0.835 -15.601 1.00 95.19 98 LEU A O 1
ATOM 799 N N . PRO A 1 99 ? 0.711 -2.274 -16.376 1.00 92.38 99 PRO A N 1
ATOM 800 C CA . PRO A 1 99 ? -0.300 -1.863 -15.410 1.00 92.38 99 PRO A CA 1
ATOM 801 C C . PRO A 1 99 ? 0.071 -2.319 -13.993 1.00 92.38 99 PRO A C 1
ATOM 803 O O . PRO A 1 99 ? 0.733 -3.345 -13.818 1.00 92.38 99 PRO A O 1
ATOM 806 N N . CYS A 1 100 ? -0.405 -1.579 -12.984 1.00 89.62 100 CYS A N 1
ATOM 807 C CA . CYS A 1 100 ? -0.296 -2.000 -11.588 1.00 89.62 100 CYS A CA 1
ATOM 808 C C . CYS A 1 100 ? -0.930 -3.394 -11.426 1.00 89.62 100 CYS A C 1
ATOM 810 O O . CYS A 1 100 ? -2.051 -3.604 -11.906 1.00 89.62 100 CYS A O 1
ATOM 812 N N . PRO A 1 101 ? -0.230 -4.362 -10.816 1.00 89.50 101 PRO A N 1
ATOM 813 C CA . PRO A 1 101 ? -0.781 -5.690 -10.618 1.00 89.50 101 PRO A CA 1
ATOM 814 C C . PRO A 1 101 ? -1.928 -5.646 -9.597 1.00 89.50 101 PRO A C 1
ATOM 816 O O . PRO A 1 101 ? -1.831 -4.942 -8.596 1.00 89.50 101 PRO A O 1
ATOM 819 N N . ASN A 1 102 ? -2.983 -6.428 -9.854 1.00 80.69 102 ASN A N 1
ATOM 820 C C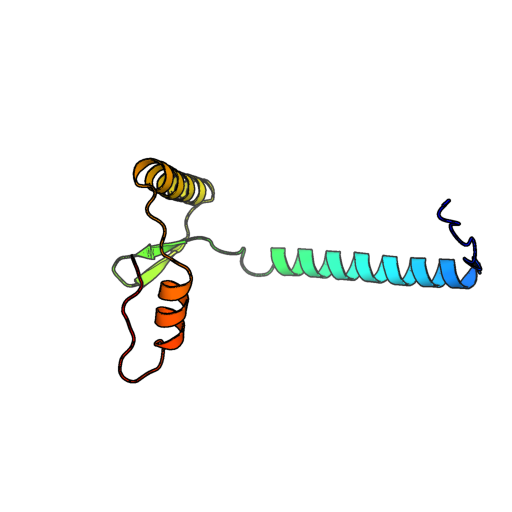A . ASN A 1 102 ? -4.160 -6.580 -8.991 1.00 80.69 102 ASN A CA 1
ATOM 821 C C . ASN A 1 102 ? -4.274 -7.997 -8.440 1.00 80.69 102 ASN A C 1
ATOM 823 O O . ASN A 1 102 ? -3.893 -8.964 -9.144 1.00 80.69 102 ASN A O 1
#

Organism: NCBI:txid2607765

pLDDT: mean 82.37, std 15.14, range [37.0, 97.0]

Sequence (102 aa):
MLLQWSETSDFSPVALDKALVEREQAIKAHEEILESLESQEALQYGEFNDNLNFVPLTEEEMAQKSLEVIRNYERTEHAIPHAKVREWIESLGTDNPLPCPN

Foldseek 3Di:
DDPPPPPPDPVDVVVVVVVVVVVVVVVVVVVVVVVVCVVPPPPFDADQDPVRDTDGDDPVRVVVVVVVVVVVCVVPVDDDDVVVVVQQVVQPPPPDHDDDDD

Secondary structure (DSSP, 8-state):
------------HHHHHHHHHHHHHHHHHHHHHHHHHHHS-----EEE-TTS-EEE--HHHHHHHHHHHHHHHHHH-----HHHHHHHHHHTTSSSPPPPP-